Protein AF-A0A127SS71-F1 (afdb_monomer_lite)

Foldseek 3Di:
DQQAQDDDPVVVVVVLVVVVVCCVVPVAAEEDADARRQANDQAFDCVRGNCVVSVVDVRYHYDRDFDADPVQQETEHYDHNDQVVSLVSLLVVLVVCDLVCQLSHEYEYEWDEPPQDPPDDDDTHYLVSVCVSNHLYYHYHDDPGDDDHDDRDDDPD

Sequence (157 aa):
FHVRGSLTPSVLNAVLDFFKTIHRDYGVRFRMIAGNHDLETKDSCPMGNAAAALNSLPFVEVVSEKTLFEDHKVALLPWRDSMDDLRADLAHVKDAIGASVASKWTAIIHAPVNGVVLGIPDHGFDGKELASYGFGLVLAGHYHNHKKIGTVANSRW

Structure (mmCIF, N/CA/C/O backbone):
data_AF-A0A127SS71-F1
#
_entry.id   AF-A0A127SS71-F1
#
loop_
_atom_site.group_PDB
_atom_site.id
_atom_site.type_symbol
_atom_site.label_atom_id
_atom_site.label_alt_id
_atom_site.label_comp_id
_atom_site.label_asym_id
_atom_site.label_entity_id
_atom_site.label_seq_id
_atom_site.pdbx_PDB_ins_code
_atom_site.Cartn_x
_atom_site.Cartn_y
_atom_site.Cartn_z
_atom_site.occupancy
_atom_site.B_iso_or_equiv
_atom_site.auth_seq_id
_atom_site.auth_comp_id
_atom_site.auth_asym_id
_atom_site.auth_atom_id
_atom_site.pdbx_PDB_model_num
ATOM 1 N N . PHE A 1 1 ? 19.488 -3.844 -14.343 1.00 41.78 1 PHE A N 1
ATOM 2 C CA . PHE A 1 1 ? 18.674 -2.689 -14.765 1.00 41.78 1 PHE A CA 1
ATOM 3 C C . PHE A 1 1 ? 17.216 -3.125 -14.765 1.00 41.78 1 PHE A C 1
ATOM 5 O O . PHE A 1 1 ? 16.880 -4.005 -15.543 1.00 41.78 1 PHE A O 1
ATOM 12 N N . HIS A 1 2 ? 16.385 -2.605 -13.857 1.00 55.53 2 HIS A N 1
ATOM 13 C CA . HIS A 1 2 ? 14.937 -2.847 -13.879 1.00 55.53 2 HIS A CA 1
ATOM 14 C C . HIS A 1 2 ? 14.287 -1.747 -14.718 1.00 55.53 2 HIS A C 1
ATOM 16 O O . HIS A 1 2 ? 14.456 -0.569 -14.404 1.00 55.53 2 HIS A O 1
ATOM 22 N N . VAL A 1 3 ? 13.588 -2.115 -15.793 1.00 69.06 3 VAL A N 1
ATOM 23 C CA . VAL A 1 3 ? 12.778 -1.165 -16.563 1.00 69.06 3 VAL A CA 1
ATOM 24 C C . VAL A 1 3 ? 11.445 -1.026 -15.839 1.00 69.06 3 VAL A C 1
ATOM 26 O O . VAL A 1 3 ? 10.695 -1.996 -15.722 1.00 69.06 3 VAL A O 1
ATOM 29 N N . ARG A 1 4 ? 11.199 0.173 -15.306 1.00 79.50 4 ARG A N 1
ATOM 30 C CA . ARG A 1 4 ? 9.958 0.543 -14.619 1.00 79.50 4 ARG A CA 1
ATOM 31 C C . ARG A 1 4 ? 8.738 0.232 -15.490 1.00 79.50 4 ARG A C 1
ATOM 33 O O . ARG A 1 4 ? 8.763 0.528 -16.682 1.00 79.50 4 ARG A O 1
ATOM 40 N N . GLY A 1 5 ? 7.713 -0.381 -14.897 1.00 74.00 5 GLY A N 1
ATOM 41 C CA . GLY A 1 5 ? 6.427 -0.649 -15.551 1.00 74.00 5 GLY A CA 1
ATOM 42 C C . GLY A 1 5 ? 6.453 -1.668 -16.696 1.00 74.00 5 GLY A C 1
ATOM 43 O O . GLY A 1 5 ? 5.476 -1.802 -17.422 1.00 74.00 5 GLY A O 1
ATOM 44 N N . SER A 1 6 ? 7.548 -2.414 -16.870 1.00 83.44 6 SER A N 1
ATOM 45 C CA . SER A 1 6 ? 7.634 -3.423 -17.931 1.00 83.44 6 SER A CA 1
ATOM 46 C C . SER A 1 6 ? 6.922 -4.730 -17.560 1.00 83.44 6 SER A C 1
ATOM 48 O O . SER A 1 6 ? 7.089 -5.265 -16.465 1.00 83.44 6 SER A O 1
ATOM 50 N N . LEU A 1 7 ? 6.168 -5.292 -18.510 1.00 85.25 7 LEU A N 1
ATOM 51 C CA . LEU A 1 7 ? 5.525 -6.601 -18.384 1.00 85.25 7 LEU A CA 1
ATOM 52 C C . LEU A 1 7 ? 6.165 -7.603 -19.341 1.00 85.25 7 LEU A C 1
ATOM 54 O O . LEU A 1 7 ? 6.063 -7.484 -20.560 1.00 85.25 7 LEU A O 1
ATOM 58 N N . THR A 1 8 ? 6.799 -8.633 -18.781 1.00 92.81 8 THR A N 1
ATOM 59 C CA . THR A 1 8 ? 7.290 -9.778 -19.558 1.00 92.81 8 THR A CA 1
ATOM 60 C C . THR A 1 8 ? 6.249 -10.900 -19.514 1.00 92.81 8 THR A C 1
ATOM 62 O O . THR A 1 8 ? 5.840 -11.273 -18.411 1.00 92.81 8 THR A O 1
ATOM 65 N N . PRO A 1 9 ? 5.845 -11.499 -20.654 1.00 94.12 9 PRO A N 1
ATOM 66 C CA . PRO A 1 9 ? 4.805 -12.531 -20.674 1.00 94.12 9 PRO A CA 1
ATOM 67 C C . PRO A 1 9 ? 5.070 -13.718 -19.741 1.00 94.12 9 PRO A C 1
ATOM 69 O O . PRO A 1 9 ? 4.153 -14.190 -19.077 1.00 94.12 9 PRO A O 1
ATOM 72 N N . SER A 1 10 ? 6.321 -14.180 -19.642 1.00 96.00 10 SER A N 1
ATOM 73 C CA . SER A 1 10 ? 6.688 -15.292 -18.754 1.00 96.00 10 SER A CA 1
ATOM 74 C C . SER A 1 10 ? 6.487 -14.965 -17.272 1.00 96.00 10 SER A C 1
ATOM 76 O O . SER A 1 10 ? 6.113 -15.848 -16.507 1.00 96.00 10 SER A O 1
ATOM 78 N N . VAL A 1 11 ? 6.682 -13.706 -16.872 1.00 94.44 11 VAL A N 1
ATOM 79 C CA . VAL A 1 11 ? 6.427 -13.241 -15.503 1.00 94.44 11 VAL A CA 1
ATOM 80 C C . VAL A 1 11 ? 4.926 -13.087 -15.279 1.00 94.44 11 VAL A C 1
ATOM 82 O O . VAL A 1 11 ? 4.393 -13.661 -14.334 1.00 94.44 11 VAL A O 1
ATOM 85 N N . LEU A 1 12 ? 4.227 -12.376 -16.170 1.00 95.00 12 LEU A N 1
ATOM 86 C CA . LEU A 1 12 ? 2.792 -12.127 -16.027 1.00 95.00 12 LEU A CA 1
ATOM 87 C C . LEU A 1 12 ? 1.988 -13.433 -15.976 1.00 95.00 12 LEU A C 1
ATOM 89 O O . LEU A 1 12 ? 1.162 -13.601 -15.084 1.00 95.00 12 LEU A O 1
ATOM 93 N N . ASN A 1 13 ? 2.250 -14.372 -16.889 1.00 96.69 13 ASN A N 1
ATOM 94 C CA . ASN A 1 13 ? 1.524 -15.642 -16.935 1.00 96.69 13 ASN A CA 1
ATOM 95 C C . ASN A 1 13 ? 1.759 -16.476 -15.667 1.00 96.69 13 ASN A C 1
ATOM 97 O O . ASN A 1 13 ? 0.801 -16.985 -15.092 1.00 96.69 13 ASN A O 1
ATOM 101 N N . ALA A 1 14 ? 3.003 -16.546 -15.177 1.00 97.69 14 ALA A N 1
ATOM 102 C CA . ALA A 1 14 ? 3.318 -17.252 -13.935 1.00 97.69 14 ALA A CA 1
ATOM 103 C C . ALA A 1 14 ? 2.623 -16.621 -12.716 1.00 97.69 14 ALA A C 1
ATOM 105 O O . ALA A 1 14 ? 2.098 -17.332 -11.859 1.00 97.69 14 ALA A O 1
ATOM 106 N N . VAL A 1 15 ? 2.576 -15.286 -12.650 1.00 96.88 15 VAL A N 1
ATOM 107 C CA . VAL A 1 15 ? 1.872 -14.562 -11.585 1.00 96.88 15 VAL A CA 1
ATOM 108 C C . VAL A 1 15 ? 0.363 -14.814 -11.669 1.00 96.88 15 VAL A C 1
ATOM 110 O O . VAL A 1 15 ? -0.248 -15.164 -10.662 1.00 96.88 15 VAL A O 1
ATOM 113 N N . LEU A 1 16 ? -0.248 -14.727 -12.855 1.00 97.62 16 LEU A N 1
ATOM 114 C CA . LEU A 1 16 ? -1.673 -15.034 -13.040 1.00 97.62 16 LEU A CA 1
ATOM 115 C C . LEU A 1 16 ? -2.017 -16.455 -12.570 1.00 97.62 16 LEU A C 1
ATOM 117 O O . LEU A 1 16 ? -3.024 -16.646 -11.884 1.00 97.62 16 LEU A O 1
ATOM 121 N N . ASP A 1 17 ? -1.183 -17.441 -12.901 1.00 98.12 17 ASP A N 1
ATOM 122 C CA . ASP A 1 17 ? -1.384 -18.833 -12.486 1.00 98.12 17 ASP A CA 1
ATOM 123 C C . ASP A 1 17 ? -1.229 -19.022 -10.974 1.00 98.12 17 ASP A C 1
ATOM 125 O O . ASP A 1 17 ? -2.003 -19.769 -10.363 1.00 98.12 17 ASP A O 1
ATOM 129 N N . PHE A 1 18 ? -0.300 -18.297 -10.344 1.00 98.00 18 PHE A N 1
ATOM 130 C CA . PHE A 1 18 ? -0.166 -18.261 -8.889 1.00 98.00 18 PHE A CA 1
ATOM 131 C C . PHE A 1 18 ? -1.437 -17.721 -8.218 1.00 98.00 18 PHE A C 1
ATOM 133 O O . PHE A 1 18 ? -2.019 -18.401 -7.371 1.00 98.00 18 PHE A O 1
ATOM 140 N N . PHE A 1 19 ? -1.929 -16.549 -8.634 1.00 98.31 19 PHE A N 1
ATOM 141 C CA . PHE A 1 19 ? -3.137 -15.946 -8.057 1.00 98.31 19 PHE A CA 1
ATOM 142 C C . PHE A 1 19 ? -4.374 -16.839 -8.237 1.00 98.31 19 PHE A C 1
ATOM 144 O O . PHE A 1 19 ? -5.140 -17.027 -7.289 1.00 98.31 19 PHE A O 1
ATOM 151 N N . LYS A 1 20 ? -4.547 -17.450 -9.418 1.00 98.38 20 LYS A N 1
ATOM 152 C CA . LYS A 1 20 ? -5.625 -18.423 -9.673 1.00 98.38 20 LYS A CA 1
ATOM 153 C C . LYS A 1 20 ? -5.515 -19.654 -8.779 1.00 98.38 20 LYS A C 1
ATOM 155 O O . LYS A 1 20 ? -6.533 -20.117 -8.273 1.00 98.38 20 LYS A O 1
ATOM 160 N N . THR A 1 21 ? -4.305 -20.174 -8.584 1.00 98.50 21 THR A N 1
ATOM 161 C CA . THR A 1 21 ? -4.048 -21.347 -7.736 1.00 98.50 21 THR A CA 1
ATOM 162 C C . THR A 1 21 ? -4.414 -21.062 -6.286 1.00 98.50 21 THR A C 1
ATOM 164 O O . THR A 1 21 ? -5.212 -21.793 -5.709 1.00 98.50 21 THR A O 1
ATOM 167 N N . ILE A 1 22 ? -3.928 -19.953 -5.724 1.00 98.50 22 ILE A N 1
ATOM 168 C CA . ILE A 1 22 ? -4.235 -19.590 -4.337 1.00 98.50 22 ILE A CA 1
ATOM 169 C C . ILE A 1 22 ? -5.736 -19.330 -4.145 1.00 98.50 22 ILE A C 1
ATOM 171 O O . ILE A 1 22 ? -6.315 -19.772 -3.152 1.00 98.50 22 ILE A O 1
ATOM 175 N N . HIS A 1 23 ? -6.389 -18.660 -5.097 1.00 98.25 23 HIS A N 1
ATOM 176 C CA . HIS A 1 23 ? -7.831 -18.445 -5.023 1.00 98.25 23 HIS A CA 1
ATOM 177 C C . HIS A 1 23 ? -8.622 -19.758 -5.097 1.00 98.25 23 HIS A C 1
ATOM 179 O O . HIS A 1 23 ? -9.515 -19.976 -4.285 1.00 98.25 23 HIS A O 1
ATOM 185 N N . ARG A 1 24 ? -8.292 -20.647 -6.040 1.00 98.31 24 ARG A N 1
ATOM 186 C CA . ARG A 1 24 ? -8.962 -21.945 -6.199 1.00 98.31 24 ARG A CA 1
ATOM 187 C C . ARG A 1 24 ? -8.809 -22.820 -4.955 1.00 98.31 24 ARG A C 1
ATOM 189 O O . ARG A 1 24 ? -9.785 -23.430 -4.532 1.00 98.31 24 ARG A O 1
ATOM 196 N N . ASP A 1 25 ? -7.604 -22.882 -4.396 1.00 98.44 25 ASP A N 1
ATOM 197 C CA . ASP A 1 25 ? -7.275 -23.843 -3.341 1.00 98.44 25 ASP A CA 1
ATOM 198 C C . ASP A 1 25 ? -7.690 -23.342 -1.946 1.00 98.44 25 ASP A C 1
ATOM 200 O O . ASP A 1 25 ? -8.038 -24.149 -1.086 1.00 98.44 25 ASP A O 1
ATOM 204 N N . TYR A 1 26 ? -7.698 -22.020 -1.724 1.00 98.12 26 TYR A N 1
ATOM 205 C CA . TYR A 1 26 ? -7.932 -21.423 -0.399 1.00 98.12 26 TYR A CA 1
ATOM 206 C C . TYR A 1 26 ? -9.052 -20.374 -0.352 1.00 98.12 26 TYR A C 1
ATOM 208 O O . TYR A 1 26 ? -9.348 -19.844 0.717 1.00 98.12 26 TYR A O 1
ATOM 216 N N . GLY A 1 27 ? -9.664 -20.019 -1.485 1.00 97.62 27 GLY A N 1
ATOM 217 C CA . GLY A 1 27 ? -10.717 -18.997 -1.554 1.00 97.62 27 GLY A CA 1
ATOM 218 C C . GLY A 1 27 ? -10.235 -17.561 -1.308 1.00 97.62 27 GLY A C 1
ATOM 219 O O . GLY A 1 27 ? -11.056 -16.660 -1.134 1.00 97.62 27 GLY A O 1
ATOM 220 N N . VAL A 1 28 ? -8.918 -17.322 -1.285 1.00 97.44 28 VAL A N 1
ATOM 221 C CA . VAL A 1 28 ? -8.335 -16.010 -0.963 1.00 97.44 28 VAL A CA 1
ATOM 222 C C . VAL A 1 28 ? -8.685 -14.986 -2.040 1.00 97.44 28 VAL A C 1
ATOM 224 O O . VAL A 1 28 ? -8.634 -15.268 -3.239 1.00 97.44 28 VAL A O 1
ATOM 227 N N . ARG A 1 29 ? -9.026 -13.776 -1.598 1.00 97.56 29 ARG A N 1
ATOM 228 C CA . ARG A 1 29 ? -9.211 -12.586 -2.435 1.00 97.56 29 ARG A CA 1
ATOM 229 C C . ARG A 1 29 ? -8.103 -11.593 -2.114 1.00 97.56 29 ARG A C 1
ATOM 231 O O . ARG A 1 29 ? -7.642 -11.536 -0.976 1.00 97.56 29 ARG A O 1
ATOM 238 N N . PHE A 1 30 ? -7.685 -10.812 -3.100 1.00 97.81 30 PHE A N 1
ATOM 239 C CA . PHE A 1 30 ? -6.500 -9.972 -2.988 1.00 97.81 30 PHE A CA 1
ATOM 240 C C . PHE A 1 30 ? -6.837 -8.509 -3.215 1.00 97.8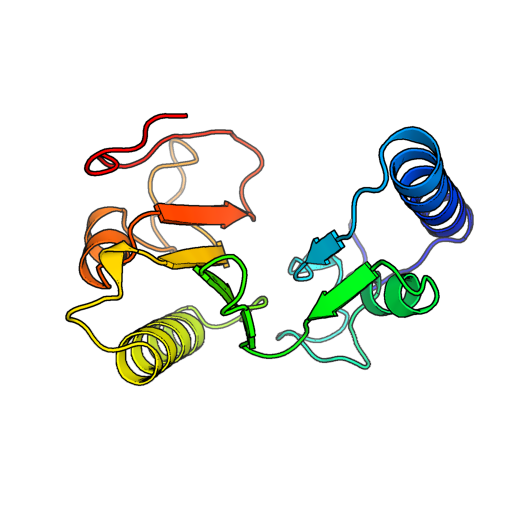1 30 PHE A C 1
ATOM 242 O O . PHE A 1 30 ? -7.509 -8.167 -4.183 1.00 97.81 30 PHE A O 1
ATOM 249 N N . ARG A 1 31 ? -6.303 -7.655 -2.346 1.00 97.75 31 ARG A N 1
ATOM 250 C CA . ARG A 1 31 ? -6.268 -6.204 -2.515 1.00 97.75 31 ARG A CA 1
ATOM 251 C C . ARG A 1 31 ? -4.826 -5.760 -2.379 1.00 97.75 31 ARG A C 1
ATOM 253 O O . ARG A 1 31 ? -4.152 -6.188 -1.442 1.00 97.75 31 ARG A O 1
ATOM 260 N N . MET A 1 32 ? -4.336 -4.963 -3.316 1.00 97.19 32 MET A N 1
ATOM 261 C CA . MET A 1 32 ? -2.916 -4.625 -3.370 1.00 97.19 32 MET A CA 1
ATOM 262 C C . MET A 1 32 ? -2.656 -3.250 -3.961 1.00 97.19 32 MET A C 1
ATOM 264 O O . MET A 1 32 ? -3.481 -2.695 -4.681 1.00 97.19 32 MET A O 1
ATOM 268 N N . ILE A 1 33 ? -1.465 -2.745 -3.667 1.00 97.75 33 ILE A N 1
ATOM 269 C CA . ILE A 1 33 ? -0.881 -1.557 -4.277 1.00 97.75 33 ILE A CA 1
ATOM 270 C C . ILE A 1 33 ? 0.369 -1.962 -5.053 1.00 97.75 33 ILE A C 1
ATOM 272 O O . ILE A 1 33 ? 1.064 -2.903 -4.669 1.00 97.75 33 ILE A O 1
ATOM 276 N N . ALA A 1 34 ? 0.657 -1.239 -6.129 1.00 95.56 34 ALA A N 1
ATOM 277 C CA . ALA A 1 34 ? 1.903 -1.384 -6.869 1.00 95.56 34 ALA A CA 1
ATOM 278 C C . ALA A 1 34 ? 3.075 -0.719 -6.132 1.00 95.56 34 ALA A C 1
ATOM 280 O O . ALA A 1 34 ? 2.904 0.322 -5.486 1.00 95.56 34 ALA A O 1
ATOM 281 N N . GLY A 1 35 ? 4.268 -1.310 -6.249 1.00 94.56 35 GLY A N 1
ATOM 282 C CA . GLY A 1 35 ? 5.515 -0.658 -5.854 1.00 94.56 35 GLY A CA 1
ATOM 283 C C . GLY A 1 35 ? 6.040 0.268 -6.952 1.00 94.56 35 GLY A C 1
ATOM 284 O O . GLY A 1 35 ? 5.561 0.255 -8.083 1.00 94.56 35 GLY A O 1
ATOM 285 N N . ASN A 1 36 ? 7.083 1.045 -6.655 1.00 94.19 36 ASN A N 1
ATOM 286 C CA . ASN A 1 36 ? 7.671 1.998 -7.608 1.00 94.19 36 ASN A CA 1
ATOM 287 C C . ASN A 1 36 ? 8.183 1.340 -8.908 1.00 94.19 36 ASN A C 1
ATOM 289 O O . ASN A 1 36 ? 8.206 1.976 -9.962 1.00 94.19 36 ASN A O 1
ATOM 293 N N . HIS A 1 37 ? 8.604 0.074 -8.843 1.00 93.31 37 HIS A N 1
ATOM 294 C CA . HIS A 1 37 ? 9.135 -0.667 -9.991 1.00 93.31 37 HIS A CA 1
ATOM 295 C C . HIS A 1 37 ? 8.057 -1.181 -10.952 1.00 93.31 37 HIS A C 1
ATOM 297 O O . HIS A 1 37 ? 8.346 -1.354 -12.137 1.00 93.31 37 HIS A O 1
ATOM 303 N N . ASP A 1 38 ? 6.824 -1.348 -10.478 1.00 93.69 38 ASP A N 1
ATOM 304 C CA . ASP A 1 38 ? 5.683 -1.773 -11.295 1.00 93.69 38 ASP 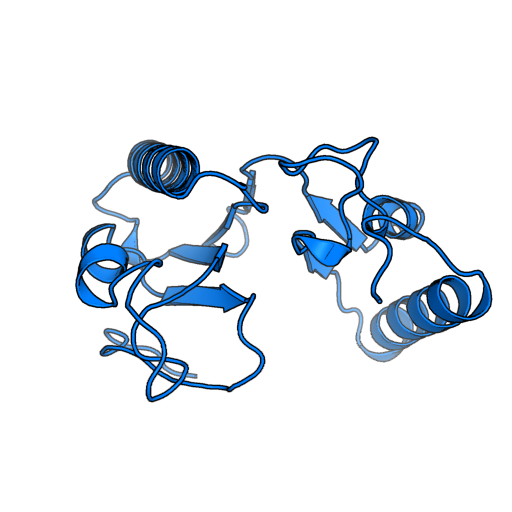A CA 1
ATOM 305 C C . ASP A 1 38 ? 5.049 -0.600 -12.064 1.00 93.69 38 ASP A C 1
ATOM 307 O O . ASP A 1 38 ? 4.129 -0.799 -12.854 1.00 93.69 38 ASP A O 1
ATOM 311 N N . LEU A 1 39 ? 5.526 0.629 -11.834 1.00 93.75 39 LEU A N 1
ATOM 312 C CA . LEU A 1 39 ? 4.952 1.858 -12.378 1.00 93.75 39 LEU A CA 1
ATOM 313 C C . LEU A 1 39 ? 5.836 2.467 -13.466 1.00 93.75 39 LEU A C 1
ATOM 315 O O . LEU A 1 39 ? 6.989 2.798 -13.192 1.00 93.75 39 LEU A O 1
ATOM 319 N N . GLU A 1 40 ? 5.277 2.694 -14.655 1.00 93.62 40 GLU A N 1
ATOM 320 C CA . GLU A 1 40 ? 5.888 3.484 -15.736 1.00 93.62 40 GLU A CA 1
ATOM 321 C C . GLU A 1 40 ? 6.017 4.966 -15.344 1.00 93.62 40 GLU A C 1
ATOM 323 O O . GLU A 1 40 ? 7.008 5.628 -15.661 1.00 93.62 40 GLU A O 1
ATOM 328 N N . THR A 1 41 ? 5.017 5.488 -14.629 1.00 91.94 41 THR A N 1
ATOM 329 C CA . THR A 1 41 ? 4.951 6.874 -14.150 1.00 91.94 41 THR A CA 1
ATOM 330 C C . THR A 1 41 ? 5.643 7.045 -12.803 1.00 91.94 41 THR A C 1
ATOM 332 O O . THR A 1 41 ? 5.884 6.076 -12.085 1.00 91.94 41 THR A O 1
ATOM 335 N N . LYS A 1 42 ? 5.959 8.298 -12.439 1.00 92.19 42 LYS A N 1
ATOM 336 C CA . LYS A 1 42 ? 6.578 8.625 -11.143 1.00 92.19 42 LYS A CA 1
ATOM 337 C C . LYS A 1 42 ? 5.713 8.177 -9.969 1.00 92.19 42 LYS A C 1
ATOM 339 O O . LYS A 1 42 ? 6.201 7.419 -9.135 1.00 92.19 42 LYS A O 1
ATOM 344 N N . ASP A 1 43 ? 4.452 8.599 -9.970 1.00 94.56 43 ASP A N 1
ATOM 345 C CA . ASP A 1 43 ? 3.437 8.213 -8.992 1.00 94.56 43 ASP A CA 1
ATOM 346 C C . ASP A 1 43 ? 2.566 7.070 -9.505 1.00 94.56 43 ASP A C 1
ATOM 348 O O . ASP A 1 43 ? 2.519 6.790 -10.708 1.00 94.56 43 ASP A O 1
ATOM 352 N N . SER A 1 44 ? 1.845 6.432 -8.586 1.00 94.06 44 SER A N 1
ATOM 353 C CA . SER A 1 44 ? 0.828 5.443 -8.923 1.00 94.06 44 SER A CA 1
ATOM 354 C C . SER A 1 44 ? -0.290 6.054 -9.772 1.00 94.06 44 SER A C 1
ATOM 356 O O . SER A 1 44 ? -0.896 7.059 -9.405 1.00 94.06 44 SER A O 1
ATOM 358 N N . CYS A 1 45 ? -0.602 5.410 -10.895 1.00 92.75 45 CYS A N 1
ATOM 359 C CA . CYS A 1 45 ? -1.792 5.691 -11.687 1.00 92.75 45 CYS A CA 1
ATOM 360 C C . CYS A 1 45 ? -2.287 4.401 -12.360 1.00 92.75 45 CYS A C 1
ATOM 362 O O . CYS A 1 45 ? -1.470 3.524 -12.640 1.00 92.75 45 CYS A O 1
ATOM 364 N N . PRO A 1 46 ? -3.592 4.264 -12.660 1.00 89.62 46 PRO A N 1
ATOM 365 C CA . PRO A 1 46 ? -4.122 3.030 -13.240 1.00 89.62 46 PRO A CA 1
ATOM 366 C C . PRO A 1 46 ? -3.468 2.626 -14.569 1.00 89.62 46 PRO A C 1
ATOM 368 O O . PRO A 1 46 ? -3.189 1.451 -14.779 1.00 89.62 46 PRO A O 1
ATOM 371 N N . MET A 1 47 ? -3.218 3.589 -15.465 1.00 89.75 47 MET A N 1
ATOM 372 C CA . MET A 1 47 ? -2.708 3.310 -16.816 1.00 89.75 47 MET A CA 1
ATOM 373 C C . MET A 1 47 ? -1.233 2.905 -16.834 1.00 89.75 47 MET A C 1
ATOM 375 O O . MET A 1 47 ? -0.860 2.027 -17.599 1.00 89.75 47 MET A O 1
ATOM 379 N N . GLY A 1 48 ? -0.407 3.537 -15.998 1.00 90.69 48 GLY A N 1
ATOM 380 C CA . GLY A 1 48 ? 1.031 3.272 -15.922 1.00 90.69 48 GLY A CA 1
ATOM 381 C C . GLY A 1 48 ? 1.396 2.142 -14.962 1.00 90.69 48 GLY A C 1
ATOM 382 O O . GLY A 1 48 ? 2.567 2.001 -14.633 1.00 90.69 48 GLY A O 1
ATOM 383 N N . ASN A 1 49 ? 0.421 1.386 -14.451 1.00 94.06 49 ASN A N 1
ATOM 384 C CA . ASN A 1 49 ? 0.627 0.351 -13.444 1.00 94.06 49 ASN A CA 1
ATOM 385 C C . ASN A 1 49 ? 0.578 -1.045 -14.071 1.00 94.06 49 ASN A C 1
ATOM 387 O O . ASN A 1 49 ? -0.491 -1.558 -14.398 1.00 94.06 49 ASN A O 1
ATOM 391 N N . ALA A 1 50 ? 1.735 -1.698 -14.163 1.00 93.62 50 ALA A N 1
ATOM 392 C CA . ALA A 1 50 ? 1.864 -3.053 -14.690 1.00 93.62 50 ALA A CA 1
ATOM 393 C C . ALA A 1 50 ? 1.009 -4.076 -13.918 1.00 93.62 50 ALA A C 1
ATOM 395 O O . ALA A 1 50 ? 0.429 -4.988 -14.515 1.00 93.62 50 ALA A O 1
ATOM 396 N N . ALA A 1 51 ? 0.867 -3.909 -12.599 1.00 94.38 51 ALA A N 1
ATOM 397 C CA . ALA A 1 51 ? 0.052 -4.796 -11.775 1.00 94.38 51 ALA A CA 1
ATOM 398 C C . ALA A 1 51 ? -1.447 -4.687 -12.100 1.00 94.38 51 ALA A C 1
ATOM 400 O O . ALA A 1 51 ? -2.184 -5.633 -11.832 1.00 94.38 51 ALA A O 1
ATOM 401 N N . ALA A 1 52 ? -1.910 -3.605 -12.744 1.00 94.38 52 ALA A N 1
ATOM 402 C CA . ALA A 1 52 ? -3.311 -3.449 -13.139 1.00 94.38 52 ALA A CA 1
ATOM 403 C C . ALA A 1 52 ? -3.793 -4.556 -14.096 1.00 94.38 52 ALA A C 1
ATOM 405 O O . ALA A 1 52 ? -4.988 -4.844 -14.135 1.00 94.38 52 ALA A O 1
ATOM 406 N N . ALA A 1 53 ? -2.886 -5.247 -14.799 1.00 93.56 53 ALA A N 1
ATOM 407 C CA . ALA A 1 53 ? -3.218 -6.435 -15.590 1.00 93.56 53 ALA A CA 1
ATOM 408 C C . ALA A 1 53 ? -3.879 -7.552 -14.752 1.00 93.56 53 ALA A C 1
ATOM 410 O O . ALA A 1 53 ? -4.702 -8.319 -15.265 1.00 93.56 53 ALA A O 1
ATOM 411 N N . LEU A 1 54 ? -3.573 -7.627 -13.450 1.00 96.25 54 LEU A N 1
ATOM 412 C CA . LEU A 1 54 ? -4.159 -8.610 -12.537 1.00 96.25 54 LEU A CA 1
ATOM 413 C C . LEU A 1 54 ? -5.643 -8.346 -12.243 1.00 96.25 54 LEU A C 1
ATOM 415 O O . LEU A 1 54 ? -6.341 -9.286 -11.874 1.00 96.25 54 LEU A O 1
ATOM 419 N N . ASN A 1 55 ? -6.158 -7.134 -12.497 1.00 96.06 55 ASN A N 1
ATOM 420 C CA . ASN A 1 55 ? -7.595 -6.832 -12.389 1.00 96.06 55 ASN A CA 1
ATOM 421 C C . ASN A 1 55 ? -8.453 -7.619 -13.397 1.00 96.06 55 ASN A C 1
ATOM 423 O O . ASN A 1 55 ? -9.676 -7.643 -13.284 1.00 96.06 55 ASN A O 1
ATOM 427 N N . SER A 1 56 ? -7.837 -8.298 -14.373 1.00 95.25 56 SER A N 1
ATOM 428 C CA . SER A 1 56 ? -8.528 -9.286 -15.215 1.00 95.25 56 SER A CA 1
ATOM 429 C C . SER A 1 56 ? -9.061 -10.491 -14.421 1.00 95.25 56 SER A C 1
ATOM 431 O O . SER A 1 56 ? -9.927 -11.217 -14.911 1.00 95.25 56 SER A O 1
ATOM 433 N N . LEU A 1 57 ? -8.569 -10.710 -13.197 1.00 98.06 57 LEU A N 1
ATOM 434 C CA . LEU A 1 57 ? -9.053 -11.730 -12.274 1.00 98.06 57 LEU A CA 1
ATOM 435 C C . LEU A 1 57 ? -10.109 -11.123 -11.326 1.00 98.06 57 LEU A C 1
ATOM 437 O O . LEU A 1 57 ? -9.784 -10.214 -10.567 1.00 98.06 57 LEU A O 1
ATOM 441 N N . PRO A 1 58 ? -11.346 -11.656 -11.253 1.00 97.69 58 PRO A N 1
ATOM 442 C CA . PRO A 1 58 ? -12.454 -11.048 -10.489 1.00 97.69 58 PRO A CA 1
ATOM 443 C C . PRO A 1 58 ? -12.292 -11.082 -8.952 1.00 97.69 58 PRO A C 1
ATOM 445 O O . PRO A 1 58 ? -13.147 -10.599 -8.205 1.00 97.69 58 PRO A O 1
ATOM 448 N N . PHE A 1 59 ? -11.222 -11.703 -8.460 1.00 98.00 59 PHE A N 1
ATOM 449 C CA . PHE A 1 59 ? -10.866 -11.818 -7.044 1.00 98.00 59 PHE A CA 1
ATOM 450 C C . PHE A 1 59 ? -9.584 -11.046 -6.693 1.00 98.00 59 PHE A C 1
ATOM 452 O O . PHE A 1 59 ? -9.080 -11.194 -5.577 1.00 98.00 59 PHE A O 1
ATOM 459 N N . VAL A 1 60 ? -9.062 -10.238 -7.620 1.00 98.25 60 VAL A N 1
ATOM 460 C CA . VAL A 1 60 ? -7.923 -9.341 -7.407 1.00 98.25 60 VAL A CA 1
ATOM 461 C C . VAL A 1 60 ? -8.367 -7.900 -7.637 1.00 98.25 60 VAL A C 1
ATOM 463 O O . VAL A 1 60 ? -9.035 -7.598 -8.619 1.00 98.25 60 VAL A O 1
ATOM 466 N N . GLU A 1 61 ? -7.976 -7.019 -6.725 1.00 97.69 61 GLU A N 1
ATOM 467 C CA . GLU A 1 61 ? -8.220 -5.583 -6.787 1.00 97.69 61 GLU A CA 1
ATOM 468 C C . GLU A 1 61 ? -6.887 -4.842 -6.606 1.00 97.69 61 GLU A C 1
ATOM 470 O O . GLU A 1 61 ? -6.318 -4.778 -5.511 1.00 97.69 61 GLU A O 1
ATOM 475 N N . VAL A 1 62 ? -6.355 -4.318 -7.709 1.00 97.50 62 VAL A N 1
ATOM 476 C CA . VAL A 1 62 ? -5.138 -3.500 -7.734 1.00 97.50 62 VAL A CA 1
ATOM 477 C C . VAL A 1 62 ? -5.548 -2.043 -7.677 1.00 97.50 62 VAL A C 1
ATOM 479 O O . VAL A 1 62 ? -6.117 -1.487 -8.619 1.00 97.50 62 VAL A O 1
ATOM 482 N N . VAL A 1 63 ? -5.225 -1.423 -6.555 1.00 97.12 63 VAL A N 1
ATOM 483 C CA . VAL A 1 63 ? -5.602 -0.061 -6.231 1.00 97.12 63 VAL A CA 1
ATOM 484 C C . VAL A 1 63 ? -4.483 0.889 -6.646 1.00 97.12 63 VAL A C 1
ATOM 486 O O . VAL A 1 63 ? -3.319 0.686 -6.300 1.00 97.12 63 VAL A O 1
ATOM 489 N N . SER A 1 64 ? -4.845 1.943 -7.380 1.00 96.25 64 SER A N 1
ATOM 490 C CA . SER A 1 64 ? -3.899 2.979 -7.821 1.00 96.25 64 SER A CA 1
ATOM 491 C C . SER A 1 64 ? -4.137 4.350 -7.183 1.00 96.25 64 SER A C 1
ATOM 493 O O . SER A 1 64 ? -3.307 5.237 -7.362 1.00 96.25 64 SER A O 1
ATOM 495 N N . GLU A 1 65 ? -5.200 4.498 -6.385 1.00 95.12 65 GLU A N 1
ATOM 496 C CA . GLU A 1 65 ? -5.516 5.692 -5.588 1.00 95.12 65 GLU A CA 1
ATOM 497 C C . GLU A 1 65 ? -5.723 5.333 -4.110 1.00 95.12 65 GLU A C 1
ATOM 499 O O . GLU A 1 65 ? -6.036 4.191 -3.786 1.00 95.12 65 GLU A O 1
ATOM 504 N N . LYS A 1 66 ? -5.592 6.290 -3.184 1.00 95.88 66 LYS A N 1
ATOM 505 C CA . LYS A 1 66 ? -5.864 6.026 -1.759 1.00 95.88 66 LYS A CA 1
ATOM 506 C C . LYS A 1 66 ? -7.271 5.447 -1.565 1.00 95.88 66 LYS A C 1
ATOM 508 O O . LYS A 1 66 ? -8.256 6.067 -1.951 1.00 95.88 66 LYS A O 1
ATOM 513 N N . THR A 1 67 ? -7.364 4.264 -0.963 1.00 97.81 67 THR A N 1
ATOM 514 C CA . THR A 1 67 ? -8.637 3.538 -0.838 1.00 97.81 67 THR A CA 1
ATOM 515 C C . THR A 1 67 ? -8.802 2.962 0.560 1.00 97.81 67 THR A C 1
ATOM 517 O O . THR A 1 67 ? -7.861 2.409 1.135 1.00 97.81 67 THR A O 1
ATOM 520 N N . LEU A 1 68 ? -10.014 3.096 1.102 1.00 98.00 68 LEU A N 1
ATOM 521 C CA . LEU A 1 68 ? -10.398 2.585 2.413 1.00 98.00 68 LEU A CA 1
ATOM 522 C C . LEU A 1 68 ? -11.270 1.341 2.257 1.00 98.00 68 LEU A C 1
ATOM 524 O O . LEU A 1 68 ? -12.324 1.383 1.627 1.00 98.00 68 LEU A O 1
ATOM 528 N N . PHE A 1 69 ? -10.851 0.256 2.892 1.00 97.56 69 PHE A N 1
ATOM 529 C CA . PHE A 1 69 ? -11.580 -1.001 2.960 1.00 97.56 69 PHE A CA 1
ATOM 530 C C . PHE A 1 69 ? -12.132 -1.196 4.367 1.00 97.56 69 PHE A C 1
ATOM 532 O O . PHE A 1 69 ? -11.441 -1.648 5.282 1.00 97.56 69 PHE A O 1
ATOM 539 N N . GLU A 1 70 ? -13.393 -0.808 4.531 1.00 96.00 70 GLU A N 1
ATOM 540 C CA . GLU A 1 70 ? -14.106 -0.793 5.809 1.00 96.00 70 GLU A CA 1
ATOM 541 C C . GLU A 1 70 ? -14.299 -2.196 6.409 1.00 96.00 70 GLU A C 1
ATOM 543 O O . GLU A 1 70 ? -14.231 -2.366 7.627 1.00 96.00 70 GLU A O 1
ATOM 548 N N . ASP A 1 71 ? -14.481 -3.204 5.554 1.00 95.50 71 ASP A N 1
ATOM 549 C CA . ASP A 1 71 ? -14.681 -4.614 5.913 1.00 95.50 71 ASP A CA 1
ATOM 550 C C . ASP A 1 71 ? -13.497 -5.223 6.682 1.00 95.50 71 ASP A C 1
ATOM 552 O O . ASP A 1 71 ? -13.694 -6.058 7.567 1.00 95.50 71 ASP A O 1
ATOM 556 N N . HIS A 1 72 ? -12.276 -4.776 6.386 1.00 94.50 72 HIS A N 1
ATOM 557 C CA . HIS A 1 72 ? -11.052 -5.223 7.057 1.00 94.50 72 HIS A CA 1
ATOM 558 C C . HIS A 1 72 ? -10.342 -4.123 7.843 1.00 94.50 72 HIS A C 1
ATOM 560 O O . HIS A 1 72 ? -9.311 -4.391 8.457 1.00 94.50 72 HIS A O 1
ATOM 566 N N . LYS A 1 73 ? -10.877 -2.896 7.838 1.00 97.44 73 LYS A N 1
ATOM 567 C CA . LYS A 1 73 ? -10.226 -1.712 8.418 1.00 97.44 73 LYS A CA 1
ATOM 568 C C . LYS A 1 73 ? -8.812 -1.528 7.867 1.00 97.44 73 LYS A C 1
ATOM 570 O O . LYS A 1 73 ? -7.849 -1.342 8.607 1.00 97.44 73 LYS A O 1
ATOM 575 N N . VAL A 1 74 ? -8.684 -1.593 6.545 1.00 98.12 74 VAL A N 1
ATOM 576 C CA . VAL A 1 74 ? -7.406 -1.424 5.843 1.00 98.12 74 VAL A CA 1
ATOM 577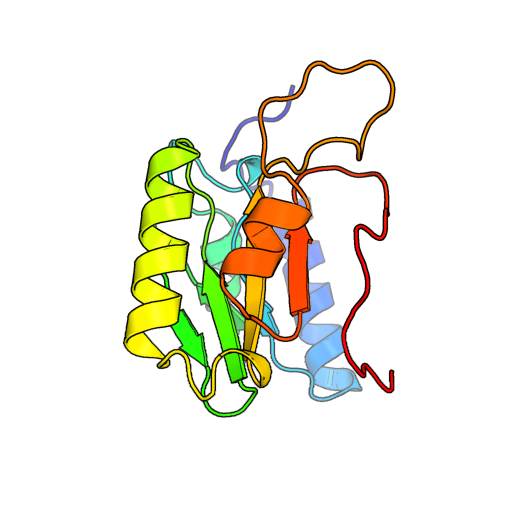 C C . VAL A 1 74 ? -7.458 -0.176 4.978 1.00 98.12 74 VAL A C 1
ATOM 579 O O . VAL A 1 74 ? -8.378 -0.001 4.186 1.00 98.12 74 VAL A O 1
ATOM 582 N N . ALA A 1 75 ? -6.450 0.678 5.104 1.00 98.25 75 ALA A N 1
ATOM 583 C CA . ALA A 1 75 ? -6.186 1.761 4.172 1.00 98.25 75 ALA A CA 1
ATOM 584 C C . ALA A 1 75 ? -5.026 1.359 3.257 1.00 98.25 75 ALA A C 1
ATOM 586 O O . ALA A 1 75 ? -3.926 1.074 3.734 1.00 98.25 75 ALA A O 1
ATOM 587 N N . LEU A 1 76 ? -5.270 1.337 1.949 1.00 98.50 76 LEU A N 1
ATOM 588 C CA . LEU A 1 76 ? -4.230 1.156 0.942 1.00 98.50 76 LEU A CA 1
ATOM 589 C C . LEU A 1 76 ? -3.812 2.526 0.411 1.00 98.50 76 LEU A C 1
ATOM 591 O O . LEU A 1 76 ? -4.648 3.259 -0.122 1.00 98.50 76 LEU A O 1
ATOM 595 N N . LEU A 1 77 ? -2.529 2.864 0.552 1.00 98.12 77 LEU A N 1
ATOM 596 C CA . LEU A 1 77 ? -1.946 4.100 0.034 1.00 98.12 77 LEU A CA 1
ATOM 597 C C . LEU A 1 77 ? -0.864 3.737 -0.996 1.00 98.12 77 LEU A C 1
ATOM 599 O O . LEU A 1 77 ? 0.238 3.333 -0.613 1.00 98.12 77 LEU A O 1
ATOM 603 N N . PRO A 1 78 ? -1.185 3.814 -2.300 1.00 97.00 78 PRO A N 1
ATOM 604 C CA . PRO A 1 78 ? -0.251 3.487 -3.374 1.00 97.00 78 PRO A CA 1
ATOM 605 C C . PRO A 1 78 ? 1.000 4.369 -3.395 1.00 97.00 78 PRO A C 1
ATOM 607 O O . PRO A 1 78 ? 1.035 5.437 -2.787 1.00 97.00 78 PRO A O 1
ATOM 610 N N . TRP A 1 79 ? 2.022 3.915 -4.124 1.00 97.12 79 TRP A N 1
ATOM 611 C CA . TRP A 1 79 ? 3.305 4.609 -4.243 1.00 97.12 79 TRP A CA 1
ATOM 612 C C . TRP A 1 79 ? 3.163 6.088 -4.643 1.00 97.12 79 TRP A C 1
ATOM 614 O O . TRP A 1 79 ? 2.467 6.431 -5.608 1.00 97.12 79 TRP A O 1
ATOM 624 N N . ARG A 1 80 ? 3.924 6.928 -3.937 1.00 97.00 80 ARG A N 1
ATOM 625 C CA . ARG A 1 80 ? 4.227 8.319 -4.277 1.00 97.00 80 ARG A CA 1
ATOM 626 C C . ARG A 1 80 ? 5.732 8.476 -4.411 1.00 97.00 80 ARG A C 1
ATOM 628 O O . ARG A 1 80 ? 6.473 7.981 -3.566 1.00 97.00 80 ARG A O 1
ATOM 635 N N . ASP A 1 81 ? 6.168 9.191 -5.440 1.00 95.25 81 ASP A N 1
ATOM 636 C CA . ASP A 1 81 ? 7.577 9.560 -5.620 1.00 95.25 81 ASP A CA 1
ATOM 637 C C . ASP A 1 81 ? 8.011 10.589 -4.561 1.00 95.25 81 ASP A C 1
ATOM 639 O O . ASP A 1 81 ? 9.143 10.575 -4.081 1.00 95.25 81 ASP A O 1
ATOM 643 N N . SER A 1 82 ? 7.079 11.459 -4.159 1.00 96.38 82 SER A N 1
ATOM 644 C CA . SER A 1 82 ? 7.272 12.471 -3.123 1.00 96.38 82 SER A CA 1
ATOM 645 C C . SER A 1 82 ? 6.863 11.958 -1.741 1.00 96.38 82 SER A C 1
ATOM 647 O O . SER A 1 82 ? 5.712 11.581 -1.505 1.00 96.38 82 SER A O 1
ATOM 649 N N . MET A 1 83 ? 7.796 12.028 -0.789 1.00 95.88 83 MET A N 1
ATOM 650 C CA . MET A 1 83 ? 7.517 11.736 0.621 1.00 95.88 83 MET A CA 1
ATOM 651 C C . MET A 1 83 ? 6.513 12.722 1.231 1.00 95.88 83 MET A C 1
ATOM 653 O O . MET A 1 83 ? 5.719 12.333 2.085 1.00 95.88 83 MET A O 1
ATOM 657 N N . ASP A 1 84 ? 6.512 13.979 0.782 1.00 97.25 84 ASP A N 1
ATOM 658 C CA . ASP A 1 84 ? 5.584 14.996 1.282 1.00 97.25 84 ASP A CA 1
ATOM 659 C C . ASP A 1 84 ? 4.154 14.745 0.793 1.00 97.25 84 ASP A C 1
ATOM 661 O O . ASP A 1 84 ? 3.207 14.884 1.569 1.00 97.25 84 ASP A O 1
ATOM 665 N N . ASP A 1 85 ? 3.994 14.260 -0.440 1.00 97.75 85 ASP A N 1
ATOM 666 C CA . ASP A 1 85 ? 2.679 13.869 -0.957 1.00 97.75 85 ASP A CA 1
ATOM 667 C C . ASP A 1 85 ? 2.139 12.643 -0.212 1.00 97.75 85 ASP A C 1
ATOM 669 O O . ASP A 1 85 ? 0.955 12.588 0.126 1.00 97.75 85 ASP A O 1
ATOM 673 N N . LEU A 1 86 ? 3.006 11.681 0.126 1.00 97.75 86 LEU A N 1
ATOM 674 C CA . LEU A 1 86 ? 2.598 10.527 0.927 1.00 97.75 86 LEU A CA 1
ATOM 675 C C . LEU A 1 86 ? 2.233 10.914 2.368 1.00 97.75 86 LEU A C 1
ATOM 677 O O . LEU A 1 86 ? 1.263 10.389 2.916 1.00 97.75 86 LEU A O 1
ATOM 681 N N . ARG A 1 87 ? 2.958 11.858 2.982 1.00 97.94 87 ARG A N 1
ATOM 682 C CA . ARG A 1 87 ? 2.587 12.430 4.289 1.00 97.94 87 ARG A CA 1
ATOM 683 C C . ARG A 1 87 ? 1.217 13.091 4.245 1.00 97.94 87 ARG A C 1
ATOM 685 O O . ARG A 1 87 ? 0.428 12.903 5.176 1.00 97.94 87 ARG A O 1
ATOM 692 N N . ALA A 1 88 ? 0.939 13.845 3.182 1.00 97.94 88 ALA A N 1
ATOM 693 C CA . ALA A 1 88 ? -0.352 14.487 2.969 1.00 97.94 88 ALA A CA 1
ATOM 694 C C . ALA A 1 88 ? -1.470 13.452 2.776 1.00 97.94 88 ALA A C 1
ATOM 696 O O . ALA A 1 88 ? -2.534 13.584 3.381 1.00 97.94 88 ALA A O 1
ATOM 697 N N . ASP A 1 89 ? -1.221 12.385 2.011 1.00 97.75 89 ASP A N 1
ATOM 698 C CA . ASP A 1 89 ? -2.180 11.291 1.833 1.00 97.75 89 ASP A CA 1
ATOM 699 C C . ASP A 1 89 ? -2.454 10.547 3.156 1.00 97.75 89 ASP A C 1
ATOM 701 O O . ASP A 1 89 ? -3.615 10.278 3.471 1.00 97.75 89 ASP A O 1
ATOM 705 N N . LEU A 1 90 ? -1.430 10.276 3.975 1.00 97.69 90 LEU A N 1
ATOM 706 C CA . LEU A 1 90 ? -1.593 9.675 5.307 1.00 97.69 90 LEU A CA 1
ATOM 707 C C . LEU A 1 90 ? -2.409 10.567 6.251 1.00 97.69 90 LEU A C 1
ATOM 709 O O . LEU A 1 90 ? -3.281 10.067 6.965 1.00 97.69 90 LEU A O 1
ATOM 713 N N . ALA A 1 91 ? -2.151 11.879 6.247 1.00 96.69 91 ALA A N 1
ATOM 714 C CA . ALA A 1 91 ? -2.915 12.841 7.038 1.00 96.69 91 ALA A CA 1
ATOM 715 C C . ALA A 1 91 ? -4.385 12.882 6.592 1.00 96.69 91 ALA A C 1
ATOM 717 O O . ALA A 1 91 ? -5.282 12.748 7.419 1.00 96.69 91 ALA A O 1
ATOM 718 N N . HIS A 1 92 ? -4.631 12.950 5.282 1.00 96.81 92 HIS A N 1
ATOM 719 C CA . HIS A 1 92 ? -5.980 12.934 4.722 1.00 96.81 92 HIS A CA 1
ATOM 720 C C . HIS A 1 92 ? -6.736 11.651 5.087 1.00 96.81 92 HIS A C 1
ATOM 722 O O . HIS A 1 92 ? -7.896 11.700 5.488 1.00 96.81 92 HIS A O 1
ATOM 728 N N . VAL A 1 93 ? -6.089 10.489 4.960 1.00 96.88 93 VAL A N 1
ATOM 729 C CA . VAL A 1 93 ? -6.688 9.193 5.310 1.00 96.88 93 VAL A CA 1
ATOM 730 C C . VAL A 1 93 ? -7.011 9.119 6.801 1.00 96.88 93 VAL A C 1
ATOM 732 O O . VAL A 1 93 ? -8.098 8.672 7.169 1.00 96.88 93 VAL A O 1
ATOM 735 N N . LYS A 1 94 ? -6.100 9.585 7.663 1.00 94.69 94 LYS A N 1
ATOM 736 C CA . LYS A 1 94 ? -6.338 9.684 9.107 1.00 94.69 94 LYS A CA 1
ATOM 737 C C . LYS A 1 94 ? -7.570 10.540 9.408 1.00 94.69 94 LYS A C 1
ATOM 739 O O . LYS A 1 94 ? -8.400 10.130 10.219 1.00 94.69 94 LYS A O 1
ATOM 744 N N . ASP A 1 95 ? -7.698 11.693 8.759 1.00 95.31 95 ASP A N 1
ATOM 745 C CA . ASP A 1 95 ? -8.826 12.604 8.963 1.00 95.31 95 ASP A CA 1
ATOM 746 C C . ASP A 1 95 ? -10.143 11.997 8.462 1.00 95.31 95 ASP A C 1
ATOM 748 O O . ASP A 1 95 ? -11.154 12.070 9.159 1.00 95.31 95 ASP A O 1
ATOM 752 N N . ALA A 1 96 ? -10.119 11.320 7.309 1.00 95.62 96 ALA A N 1
ATOM 753 C CA . ALA A 1 96 ? -11.279 10.631 6.745 1.00 95.62 96 ALA A CA 1
ATOM 754 C C . ALA A 1 96 ? -11.770 9.466 7.625 1.00 95.62 96 ALA A C 1
ATOM 756 O O . ALA A 1 96 ? -12.973 9.246 7.752 1.00 95.62 96 ALA A O 1
ATOM 757 N N . ILE A 1 97 ? -10.847 8.727 8.249 1.00 96.25 97 ILE A N 1
ATOM 758 C CA . ILE A 1 97 ? -11.165 7.650 9.197 1.00 96.25 97 ILE A CA 1
ATOM 759 C C . ILE A 1 97 ? -11.651 8.214 10.542 1.00 96.25 97 ILE A C 1
ATOM 761 O O . ILE A 1 97 ? -12.533 7.637 11.180 1.00 96.25 97 ILE A O 1
ATOM 765 N N . GLY A 1 98 ? -11.063 9.326 10.984 1.00 93.56 98 GLY A N 1
ATOM 766 C CA . GLY A 1 98 ? -11.291 9.930 12.289 1.00 93.56 98 GLY A CA 1
ATOM 767 C C . GLY A 1 98 ? -10.309 9.432 13.355 1.00 93.56 98 GLY A C 1
ATOM 768 O O . GLY A 1 98 ? -10.137 8.233 13.596 1.00 93.56 98 GLY A O 1
ATOM 769 N N . ALA A 1 99 ? -9.695 10.378 14.070 1.00 86.06 99 ALA A N 1
ATOM 770 C CA . ALA A 1 99 ? -8.628 10.104 15.037 1.00 86.06 99 ALA A CA 1
ATOM 771 C C . ALA A 1 99 ? -9.030 9.146 16.177 1.00 86.06 99 ALA A C 1
ATOM 773 O O . ALA A 1 99 ? -8.189 8.402 16.675 1.00 86.06 99 ALA A O 1
ATOM 774 N N . SER A 1 100 ? -10.305 9.126 16.583 1.00 88.50 100 SER A N 1
ATOM 775 C CA . SER A 1 100 ? -10.796 8.271 17.676 1.00 88.50 100 SER A CA 1
ATOM 776 C C . SER A 1 100 ? -10.849 6.782 17.323 1.00 88.50 100 SER A C 1
ATOM 778 O O . SER A 1 100 ? -10.917 5.943 18.223 1.00 88.50 100 SER A O 1
ATOM 780 N N . VAL A 1 101 ? -10.821 6.439 16.031 1.00 93.94 101 VAL A N 1
ATOM 781 C CA . VAL A 1 101 ? -10.918 5.053 15.553 1.00 93.94 101 VAL A CA 1
ATOM 782 C C . VAL A 1 101 ? -9.745 4.621 14.678 1.00 93.94 101 VAL A C 1
ATOM 784 O O . VAL A 1 101 ? -9.665 3.437 14.361 1.00 93.94 101 VAL A O 1
ATOM 787 N N . ALA A 1 102 ? -8.811 5.521 14.347 1.00 92.75 102 ALA A N 1
ATOM 788 C CA . ALA A 1 102 ? -7.621 5.226 13.541 1.00 92.75 102 ALA A CA 1
ATOM 789 C C . ALA A 1 102 ? -6.818 4.016 14.059 1.00 92.75 102 ALA A C 1
ATOM 791 O O . ALA A 1 102 ? -6.337 3.214 13.264 1.00 92.75 102 ALA A O 1
ATOM 792 N N . SER A 1 103 ? -6.773 3.797 15.376 1.00 95.31 103 SER A N 1
ATOM 793 C CA . SER A 1 103 ? -6.074 2.659 15.997 1.00 95.31 103 SER A CA 1
ATOM 794 C C . SER A 1 103 ? -6.646 1.284 15.638 1.00 95.31 103 SER A C 1
ATOM 796 O O . SER A 1 103 ? -5.986 0.271 15.850 1.00 95.31 103 SER A O 1
ATOM 798 N N . LYS A 1 104 ? -7.860 1.229 15.080 1.00 96.19 104 LYS A N 1
ATOM 799 C CA . LYS A 1 104 ? -8.476 -0.001 14.559 1.00 96.19 104 LYS A CA 1
ATOM 800 C C . LYS A 1 104 ? -8.093 -0.289 13.109 1.00 96.19 104 LYS A C 1
ATOM 802 O O . LYS A 1 104 ? -8.456 -1.344 12.602 1.00 96.19 104 LYS A O 1
ATOM 807 N N . TRP A 1 105 ? -7.419 0.649 12.447 1.00 97.56 105 TRP A N 1
ATOM 808 C CA . TRP A 1 105 ? -7.065 0.554 11.040 1.00 97.56 105 TRP A CA 1
ATOM 809 C C . TRP A 1 105 ? -5.601 0.180 10.842 1.00 97.56 105 TRP A C 1
ATOM 811 O O . TRP A 1 105 ? -4.723 0.600 11.599 1.00 97.56 105 TRP A O 1
ATOM 821 N N . THR A 1 106 ? -5.352 -0.582 9.781 1.00 98.06 106 THR A N 1
ATOM 822 C CA . THR A 1 106 ? -4.013 -0.854 9.256 1.00 98.06 106 THR A CA 1
ATOM 823 C C . THR A 1 106 ? -3.776 0.000 8.020 1.00 98.06 106 THR A C 1
ATOM 825 O O . THR A 1 106 ? -4.566 -0.058 7.080 1.00 98.06 106 THR A O 1
ATOM 828 N N . ALA A 1 107 ? -2.684 0.759 7.992 1.00 98.12 107 ALA A N 1
ATOM 829 C CA . ALA A 1 107 ? -2.224 1.431 6.780 1.00 98.12 107 ALA A CA 1
ATOM 830 C C . ALA A 1 107 ? -1.195 0.553 6.059 1.00 98.12 107 ALA A C 1
ATOM 832 O O . ALA A 1 107 ? -0.255 0.058 6.682 1.00 98.12 107 ALA A O 1
ATOM 833 N N . ILE A 1 108 ? -1.356 0.366 4.751 1.00 98.44 108 ILE A N 1
ATOM 834 C CA . ILE A 1 108 ? -0.388 -0.326 3.896 1.00 98.44 108 ILE A CA 1
ATOM 835 C C . ILE A 1 108 ? 0.175 0.681 2.900 1.00 98.44 108 ILE A C 1
ATOM 837 O O . ILE A 1 108 ? -0.580 1.290 2.140 1.00 98.44 108 ILE A O 1
ATOM 841 N N . ILE A 1 109 ? 1.497 0.845 2.925 1.00 98.31 109 ILE A N 1
ATOM 842 C CA . ILE A 1 109 ? 2.242 1.809 2.112 1.00 98.31 109 ILE A CA 1
ATOM 843 C C . ILE A 1 109 ? 3.409 1.124 1.397 1.00 98.31 109 ILE A C 1
ATOM 845 O O . ILE A 1 109 ? 3.906 0.083 1.830 1.00 98.31 109 ILE A O 1
ATOM 849 N N . HIS A 1 110 ? 3.894 1.740 0.325 1.00 97.56 110 HIS A N 1
ATOM 850 C CA . HIS A 1 110 ? 5.182 1.401 -0.273 1.00 97.56 110 HIS A CA 1
ATOM 851 C C . HIS A 1 110 ? 6.073 2.643 -0.196 1.00 97.56 110 HIS A C 1
ATOM 853 O O . HIS A 1 110 ? 5.833 3.598 -0.924 1.00 97.56 110 HIS A O 1
ATOM 859 N N . ALA A 1 111 ? 7.028 2.676 0.734 1.00 96.31 111 ALA A N 1
ATOM 860 C CA . ALA A 1 111 ? 7.855 3.849 1.009 1.00 96.31 111 ALA A CA 1
ATOM 861 C C . ALA A 1 111 ? 9.133 3.483 1.783 1.00 96.31 111 ALA A C 1
ATOM 863 O O . ALA A 1 111 ? 9.133 2.515 2.552 1.00 96.31 111 ALA A O 1
ATOM 864 N N . PRO A 1 112 ? 10.216 4.268 1.645 1.00 94.81 112 PRO A N 1
ATOM 865 C CA . PRO A 1 112 ? 11.387 4.121 2.498 1.00 94.81 112 PRO A CA 1
ATOM 866 C C . PRO A 1 112 ? 11.042 4.408 3.968 1.00 94.81 112 PRO A C 1
ATOM 868 O O . PRO A 1 112 ? 10.369 5.386 4.294 1.00 94.81 112 PRO A O 1
ATOM 871 N N . VAL A 1 113 ? 11.553 3.563 4.868 1.00 95.25 113 VAL A N 1
ATOM 872 C CA . VAL A 1 113 ? 11.476 3.739 6.328 1.00 95.25 113 VAL A CA 1
ATOM 873 C C . VAL A 1 113 ? 12.883 3.739 6.923 1.00 95.25 113 VAL A C 1
ATOM 875 O O . VAL A 1 113 ? 13.667 2.810 6.708 1.00 95.25 113 VAL A O 1
ATOM 878 N N . ASN A 1 114 ? 13.213 4.783 7.673 1.00 94.00 114 ASN A N 1
ATOM 879 C CA . ASN A 1 114 ? 14.543 5.007 8.225 1.00 94.00 114 ASN A CA 1
ATOM 880 C C . ASN A 1 114 ? 14.972 3.885 9.174 1.00 94.00 114 ASN A C 1
ATOM 882 O O . ASN A 1 114 ? 14.168 3.217 9.836 1.00 94.00 114 ASN A O 1
ATOM 886 N N . GLY A 1 115 ? 16.281 3.652 9.210 1.00 89.00 115 GLY A N 1
ATOM 887 C CA . GLY A 1 115 ? 16.886 2.600 10.014 1.00 89.00 115 GLY A CA 1
ATOM 888 C C . GLY A 1 115 ? 16.637 1.169 9.528 1.00 89.00 115 GLY A C 1
ATOM 889 O O . GLY A 1 115 ? 17.098 0.254 10.206 1.00 89.00 115 GLY A O 1
ATOM 890 N N . VAL A 1 116 ? 15.952 0.910 8.405 1.00 88.62 116 VAL A N 1
ATOM 891 C CA . VAL A 1 116 ? 15.816 -0.464 7.866 1.00 88.62 116 VAL A CA 1
ATOM 892 C C . VAL A 1 116 ? 17.143 -1.005 7.336 1.00 88.62 116 VAL A C 1
ATOM 894 O O . VAL A 1 116 ? 17.522 -2.123 7.688 1.00 88.62 116 VAL A O 1
ATOM 897 N N . VAL A 1 117 ? 17.874 -0.208 6.556 1.00 86.06 117 VAL A N 1
ATOM 898 C CA . VAL A 1 117 ? 19.195 -0.568 6.025 1.00 86.06 117 VAL A CA 1
ATOM 899 C C . VAL A 1 117 ? 20.278 0.157 6.822 1.00 86.06 117 VAL A C 1
ATOM 901 O O . VAL A 1 117 ? 20.235 1.375 6.976 1.00 86.06 117 VAL A O 1
ATOM 904 N N . LEU A 1 118 ? 21.251 -0.586 7.351 1.00 83.81 118 LEU A N 1
ATOM 905 C CA . LEU A 1 118 ? 22.360 -0.007 8.113 1.00 83.81 118 LEU A CA 1
ATOM 906 C C . LEU A 1 118 ? 23.324 0.742 7.183 1.00 83.81 118 LEU A C 1
ATOM 908 O O . LEU A 1 118 ? 23.743 0.203 6.162 1.00 83.81 118 LEU A O 1
ATOM 912 N N . GLY A 1 119 ? 23.710 1.960 7.568 1.00 82.56 119 GLY A N 1
ATOM 913 C CA . GLY A 1 119 ? 24.719 2.753 6.858 1.00 82.56 119 GLY A CA 1
ATOM 914 C C . GLY A 1 119 ? 24.205 3.565 5.664 1.00 82.56 119 GLY A C 1
ATOM 915 O O . GLY A 1 119 ? 25.013 4.209 5.000 1.00 82.56 119 GLY A O 1
ATOM 916 N N . ILE A 1 120 ? 22.894 3.570 5.398 1.00 83.12 120 ILE A N 1
ATOM 917 C CA . ILE A 1 120 ? 22.276 4.463 4.407 1.00 83.12 120 ILE A CA 1
ATOM 918 C C . ILE A 1 120 ? 21.747 5.715 5.126 1.00 83.12 120 ILE A C 1
ATOM 920 O O . ILE A 1 120 ? 21.121 5.565 6.175 1.00 83.12 120 ILE A O 1
ATOM 924 N N . PRO A 1 121 ? 21.982 6.933 4.594 1.00 87.19 121 PRO A N 1
ATOM 925 C CA . PRO A 1 121 ? 21.392 8.153 5.136 1.00 87.19 121 PRO A CA 1
ATOM 926 C C . PRO A 1 121 ? 19.863 8.104 5.170 1.00 87.19 121 PRO A C 1
ATOM 928 O O . PRO A 1 121 ? 19.219 7.606 4.241 1.00 87.19 121 PRO A O 1
ATOM 931 N N . ASP A 1 122 ? 19.293 8.679 6.221 1.00 89.50 122 ASP A N 1
ATOM 932 C CA . ASP A 1 122 ? 17.849 8.770 6.398 1.00 89.50 122 ASP A CA 1
ATOM 933 C C . ASP A 1 122 ? 17.224 9.678 5.329 1.00 89.50 122 ASP A C 1
ATOM 935 O O . ASP A 1 122 ? 17.649 10.813 5.111 1.00 89.50 122 ASP A O 1
ATOM 939 N N . HIS A 1 123 ? 16.215 9.150 4.641 1.00 89.94 123 HIS A N 1
ATOM 940 C CA . HIS A 1 123 ? 15.477 9.843 3.575 1.00 89.94 123 HIS A CA 1
ATOM 941 C C . HIS A 1 123 ? 14.013 9.384 3.473 1.00 89.94 123 HIS A C 1
ATOM 943 O O . HIS A 1 123 ? 13.305 9.748 2.536 1.00 89.94 123 HIS A O 1
ATOM 949 N N . GLY A 1 124 ? 13.561 8.563 4.422 1.00 93.56 124 GLY A N 1
ATOM 950 C CA . GLY A 1 124 ? 12.212 8.026 4.496 1.00 93.56 124 GLY A CA 1
ATOM 951 C C . GLY A 1 124 ? 11.483 8.443 5.767 1.00 93.56 124 GLY A C 1
ATOM 952 O O . GLY A 1 124 ? 11.809 9.450 6.395 1.00 93.56 124 GLY A O 1
ATOM 953 N N . PHE A 1 125 ? 10.483 7.647 6.137 1.00 95.81 125 PHE A N 1
ATOM 954 C CA . PHE A 1 125 ? 9.721 7.832 7.366 1.00 95.81 125 PHE A CA 1
ATOM 955 C C . PHE A 1 125 ? 10.496 7.388 8.601 1.00 95.81 125 PHE A C 1
ATOM 957 O O . PHE A 1 125 ? 11.064 6.294 8.624 1.00 95.81 125 PHE A O 1
ATOM 964 N N . ASP A 1 126 ? 10.385 8.155 9.680 1.00 93.62 126 ASP A N 1
ATOM 965 C CA . ASP A 1 126 ? 10.744 7.659 11.005 1.00 93.62 126 ASP A CA 1
ATOM 966 C C . ASP A 1 126 ? 9.610 6.829 11.613 1.00 93.62 126 ASP A C 1
ATOM 968 O O . ASP A 1 126 ? 8.424 7.132 11.474 1.00 93.62 126 ASP A O 1
ATOM 972 N N . GLY A 1 127 ? 9.958 5.812 12.405 1.00 92.38 127 GLY A N 1
ATOM 973 C CA . GLY A 1 127 ? 8.953 5.011 13.115 1.00 92.38 127 GLY A CA 1
ATOM 974 C C . GLY A 1 127 ? 8.055 5.838 14.047 1.00 92.38 127 GLY A C 1
ATOM 975 O O . GLY A 1 127 ? 6.870 5.545 14.186 1.00 92.38 127 GLY A O 1
ATOM 976 N N . LYS A 1 128 ? 8.601 6.898 14.662 1.00 93.19 128 LYS A N 1
ATOM 977 C CA . LYS A 1 128 ? 7.830 7.829 15.506 1.00 93.19 128 LYS A CA 1
ATOM 978 C C . LYS A 1 128 ? 6.857 8.677 14.687 1.00 93.19 128 LYS A C 1
ATOM 980 O O . LYS A 1 128 ? 5.750 8.936 15.150 1.00 93.19 128 LYS A O 1
ATOM 985 N N . GLU A 1 129 ? 7.267 9.086 13.489 1.00 95.44 129 GLU A N 1
ATOM 986 C CA . GLU A 1 129 ? 6.418 9.825 12.557 1.00 95.44 129 GLU A CA 1
ATOM 987 C C . GLU A 1 129 ? 5.222 8.961 12.143 1.00 95.44 129 GLU A C 1
ATOM 989 O O . GLU A 1 129 ? 4.079 9.371 12.339 1.00 95.44 129 GLU A O 1
ATOM 994 N N . LEU A 1 130 ? 5.465 7.721 11.703 1.00 95.75 130 LEU A N 1
ATOM 995 C CA . LEU A 1 130 ? 4.395 6.782 11.343 1.00 95.75 130 LEU A CA 1
ATOM 996 C C . LEU A 1 130 ? 3.443 6.495 12.513 1.00 95.75 130 LEU A C 1
ATOM 998 O O . LEU A 1 130 ? 2.225 6.467 12.331 1.00 95.75 130 LEU A O 1
ATOM 1002 N N . ALA A 1 131 ? 3.975 6.347 13.729 1.00 94.12 131 ALA A N 1
ATOM 1003 C CA . ALA A 1 131 ? 3.160 6.149 14.925 1.00 94.12 131 ALA A CA 1
ATOM 1004 C C . ALA A 1 131 ? 2.244 7.351 15.235 1.00 94.12 131 ALA A C 1
ATOM 1006 O O . ALA A 1 131 ? 1.148 7.167 15.766 1.00 94.12 131 ALA A O 1
ATOM 1007 N N . SER A 1 132 ? 2.646 8.578 14.878 1.00 94.31 132 SER A N 1
ATOM 1008 C CA . SER A 1 132 ? 1.869 9.801 15.149 1.00 94.31 132 SER A CA 1
ATOM 1009 C C . SER A 1 132 ? 0.554 9.895 14.358 1.00 94.31 132 SER A C 1
ATOM 1011 O O . SER A 1 132 ? -0.369 10.623 14.749 1.00 94.31 132 SER A O 1
ATOM 1013 N N . TYR A 1 133 ? 0.421 9.123 13.274 1.00 94.69 133 TYR A N 1
ATOM 1014 C CA . TYR A 1 133 ? -0.838 9.020 12.538 1.00 94.69 133 TYR A CA 1
ATOM 1015 C C . TYR A 1 133 ? -1.905 8.223 13.301 1.00 94.69 133 TYR A C 1
ATOM 1017 O O . TYR A 1 133 ? -3.094 8.423 13.062 1.00 94.69 133 TYR A O 1
ATOM 1025 N N . GLY A 1 134 ? -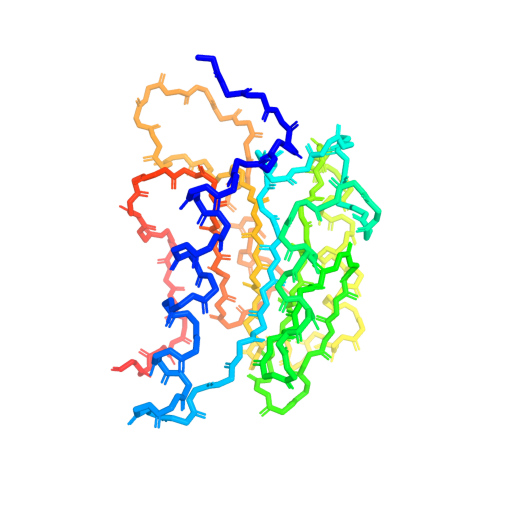1.507 7.388 14.267 1.00 94.56 134 GLY A N 1
ATOM 1026 C CA . GLY A 1 134 ? -2.425 6.695 15.171 1.00 94.56 134 GLY A CA 1
ATOM 1027 C C . GLY A 1 134 ? -3.047 5.411 14.617 1.00 94.56 134 GLY A C 1
ATOM 1028 O O . GLY A 1 134 ? -3.934 4.864 15.268 1.00 94.56 134 GLY A O 1
ATOM 1029 N N . PHE A 1 135 ? -2.595 4.918 13.458 1.00 96.12 135 PHE A N 1
ATOM 1030 C CA . PHE A 1 135 ? -2.969 3.591 12.957 1.00 96.12 135 PHE A CA 1
ATOM 1031 C C . PHE A 1 135 ? -2.543 2.494 13.937 1.00 96.12 135 PHE A C 1
ATOM 1033 O O . PHE A 1 135 ? -1.498 2.599 14.580 1.00 96.12 135 PHE A O 1
ATOM 1040 N N . GLY A 1 136 ? -3.328 1.419 14.029 1.00 94.62 136 GLY A N 1
ATOM 1041 C CA . GLY A 1 136 ? -2.971 0.265 14.860 1.00 94.62 136 GLY A CA 1
ATOM 1042 C C . GLY A 1 136 ? -1.721 -0.442 14.340 1.00 94.62 136 GLY A C 1
ATOM 1043 O O . GLY A 1 136 ? -0.894 -0.915 15.118 1.00 94.62 136 GLY A O 1
ATOM 1044 N N . LEU A 1 137 ? -1.564 -0.463 13.016 1.00 95.75 137 LEU A N 1
ATOM 1045 C CA . LEU A 1 137 ? -0.415 -1.022 12.324 1.00 95.75 137 LEU A CA 1
ATOM 1046 C C . LEU A 1 137 ? -0.125 -0.231 11.048 1.00 95.75 137 LEU A C 1
ATOM 1048 O O . LEU A 1 137 ? -1.041 0.174 10.334 1.00 95.75 137 LEU A O 1
ATOM 1052 N N . VAL A 1 138 ? 1.160 -0.076 10.737 1.00 96.94 138 VAL A N 1
ATOM 1053 C CA . VAL A 1 138 ? 1.619 0.373 9.423 1.00 96.94 138 VAL A CA 1
ATOM 1054 C C . VAL A 1 138 ? 2.482 -0.728 8.818 1.00 96.94 138 VAL A C 1
ATOM 1056 O O . VAL A 1 138 ? 3.477 -1.137 9.418 1.00 96.94 138 VAL A O 1
ATOM 1059 N N . LEU A 1 139 ? 2.091 -1.220 7.645 1.00 96.94 139 LEU A N 1
ATOM 1060 C CA . LEU A 1 139 ? 2.851 -2.179 6.850 1.00 96.94 139 LEU A CA 1
ATOM 1061 C C . LEU A 1 139 ? 3.504 -1.435 5.685 1.00 96.94 139 LEU A C 1
ATOM 1063 O O . LEU A 1 139 ? 2.805 -0.893 4.833 1.00 96.94 139 LEU A O 1
ATOM 1067 N N . ALA A 1 140 ? 4.835 -1.408 5.654 1.00 96.50 140 ALA A N 1
ATOM 1068 C CA . ALA A 1 140 ? 5.599 -0.720 4.620 1.00 96.50 140 ALA A CA 1
ATOM 1069 C C . ALA A 1 140 ? 6.386 -1.718 3.759 1.00 96.50 140 ALA A C 1
ATOM 1071 O O . ALA A 1 140 ? 7.186 -2.497 4.279 1.00 96.50 140 ALA A O 1
ATOM 1072 N N . GLY A 1 141 ? 6.165 -1.676 2.445 1.00 94.81 141 GLY A N 1
ATOM 1073 C CA . GLY A 1 141 ? 7.070 -2.247 1.442 1.00 94.81 141 GLY A CA 1
ATOM 1074 C C . GLY A 1 141 ? 8.048 -1.191 0.916 1.00 94.81 141 GLY A C 1
ATOM 1075 O O . GLY A 1 141 ? 7.803 -0.010 1.126 1.00 94.81 141 GLY A O 1
ATOM 1076 N N . HIS A 1 142 ? 9.135 -1.628 0.268 1.00 94.81 142 HIS A N 1
ATOM 1077 C CA . HIS A 1 142 ? 10.132 -0.870 -0.529 1.00 94.81 142 HIS A CA 1
ATOM 1078 C C . HIS A 1 142 ? 11.523 -1.450 -0.273 1.00 94.81 142 HIS A C 1
ATOM 1080 O O . HIS A 1 142 ? 12.221 -1.873 -1.190 1.00 94.81 142 HIS A O 1
ATOM 1086 N N . TYR A 1 143 ? 11.896 -1.563 1.000 1.00 92.38 143 TYR A N 1
ATOM 1087 C CA . TYR A 1 143 ? 13.125 -2.237 1.392 1.00 92.38 143 TYR A CA 1
ATOM 1088 C C . TYR A 1 143 ? 12.936 -3.749 1.479 1.00 92.38 143 TYR A C 1
ATOM 1090 O O . TYR A 1 143 ? 11.912 -4.244 1.942 1.00 92.38 143 TYR A O 1
ATOM 1098 N N . HIS A 1 144 ? 13.955 -4.490 1.046 1.00 90.94 144 HIS A N 1
ATOM 1099 C CA . HIS A 1 144 ? 13.902 -5.952 0.947 1.00 90.94 144 HIS A CA 1
ATOM 1100 C C . HIS A 1 144 ? 14.319 -6.660 2.248 1.00 90.94 144 HIS A C 1
ATOM 1102 O O . HIS A 1 144 ? 14.237 -7.883 2.350 1.00 90.94 144 HIS A O 1
ATOM 1108 N N . ASN A 1 145 ? 14.766 -5.904 3.256 1.00 89.25 145 ASN A N 1
ATOM 1109 C CA . ASN A 1 145 ? 15.066 -6.420 4.585 1.00 89.25 145 ASN A CA 1
ATOM 1110 C C . ASN A 1 145 ? 13.821 -6.343 5.465 1.00 89.25 145 ASN A C 1
ATOM 1112 O O . ASN A 1 145 ? 13.287 -5.262 5.711 1.00 89.25 145 ASN A O 1
ATOM 1116 N N . HIS A 1 146 ? 13.404 -7.483 6.012 1.00 91.06 146 HIS A N 1
ATOM 1117 C CA . HIS A 1 146 ? 12.394 -7.486 7.060 1.00 91.06 146 HIS A CA 1
ATOM 1118 C C . HIS A 1 146 ? 12.934 -6.786 8.313 1.00 91.06 146 HIS A C 1
ATOM 1120 O O . HIS A 1 146 ? 13.984 -7.159 8.847 1.00 91.06 146 HIS A O 1
ATOM 1126 N N . LYS A 1 147 ? 12.184 -5.804 8.817 1.00 91.56 147 LYS A N 1
ATOM 1127 C CA . LYS A 1 147 ? 12.470 -5.148 10.091 1.00 91.56 147 LYS A CA 1
ATOM 1128 C C . LYS A 1 147 ? 11.184 -4.701 10.773 1.00 91.56 147 LYS A C 1
ATOM 1130 O O . LYS A 1 147 ? 10.327 -4.082 10.155 1.00 91.56 147 LYS A O 1
ATOM 1135 N N . LYS A 1 148 ? 11.096 -4.950 12.080 1.00 92.38 148 LYS A N 1
ATOM 1136 C CA . LYS A 1 148 ? 10.075 -4.363 12.952 1.00 92.38 148 LYS A CA 1
ATOM 1137 C C . LYS A 1 148 ? 10.600 -3.058 13.544 1.00 92.38 148 LYS A C 1
ATOM 1139 O O . LYS A 1 148 ? 11.690 -3.038 14.116 1.00 92.38 148 LYS A O 1
ATOM 1144 N N . ILE A 1 149 ? 9.819 -1.988 13.428 1.00 88.94 149 ILE A N 1
ATOM 1145 C CA . ILE A 1 149 ? 10.137 -0.666 13.975 1.00 88.94 149 ILE A CA 1
ATOM 1146 C C . ILE A 1 149 ? 8.996 -0.245 14.902 1.00 88.94 149 ILE A C 1
ATOM 1148 O O . ILE A 1 149 ? 7.828 -0.334 14.536 1.00 88.94 149 ILE A O 1
ATOM 1152 N N . GLY A 1 150 ? 9.341 0.199 16.112 1.00 82.50 150 GLY A N 1
ATOM 1153 C CA . GLY A 1 150 ? 8.365 0.576 17.135 1.00 82.50 150 GLY A CA 1
ATOM 1154 C C . GLY A 1 150 ? 7.643 -0.611 17.786 1.00 82.50 150 GLY A C 1
ATOM 1155 O O . GLY A 1 150 ? 7.954 -1.787 17.564 1.00 82.50 150 GLY A O 1
ATOM 1156 N N . THR A 1 151 ? 6.680 -0.286 18.643 1.00 67.94 151 THR A N 1
ATOM 1157 C CA . THR A 1 151 ? 5.813 -1.241 19.338 1.00 67.94 151 THR A CA 1
ATOM 1158 C 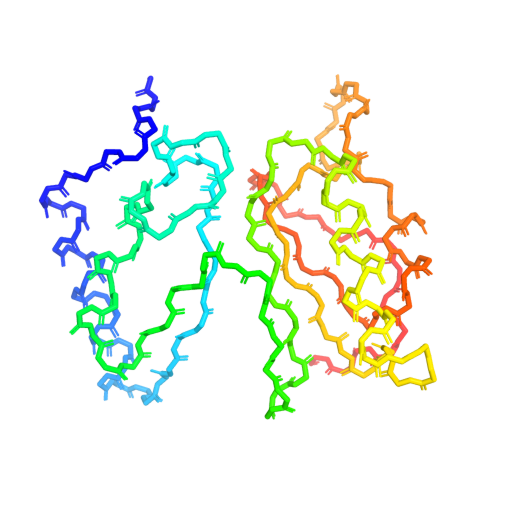C . THR A 1 151 ? 4.405 -1.166 18.762 1.00 67.94 151 THR A C 1
ATOM 1160 O O . THR A 1 151 ? 3.824 -0.093 18.656 1.00 67.94 151 THR A O 1
ATOM 1163 N N . VAL A 1 152 ? 3.840 -2.321 18.403 1.00 58.19 152 VAL A N 1
ATOM 1164 C CA . VAL A 1 152 ? 2.421 -2.420 18.050 1.00 58.19 152 VAL A CA 1
ATOM 1165 C C . VAL A 1 152 ? 1.647 -2.465 19.360 1.00 58.19 152 VAL A C 1
ATOM 1167 O O . VAL A 1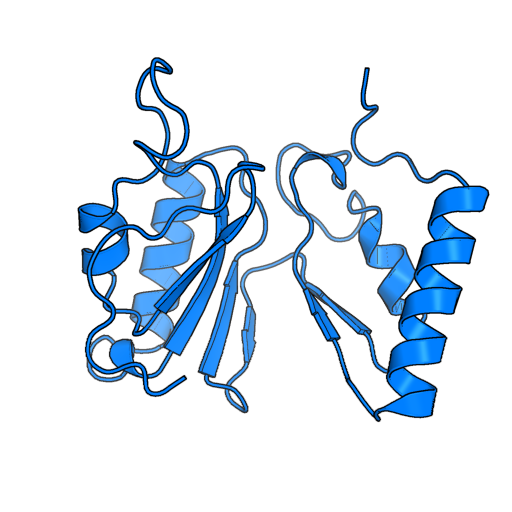 152 ? 1.842 -3.389 20.155 1.00 58.19 152 VAL A O 1
ATOM 1170 N N . ALA A 1 153 ? 0.823 -1.455 19.627 1.00 47.84 153 ALA A N 1
ATOM 1171 C CA . ALA A 1 153 ? -0.056 -1.470 20.785 1.00 47.84 153 ALA A CA 1
ATOM 1172 C C . ALA A 1 153 ? -1.100 -2.582 20.576 1.00 47.84 153 ALA A C 1
ATOM 1174 O O . ALA A 1 153 ? -2.020 -2.432 19.783 1.00 47.84 153 ALA A O 1
ATOM 1175 N N . ASN A 1 154 ? -0.936 -3.713 21.268 1.00 42.12 154 ASN A N 1
ATOM 1176 C CA . ASN A 1 154 ? -1.883 -4.836 21.294 1.00 42.12 154 ASN A CA 1
ATOM 1177 C C . ASN A 1 154 ? -2.158 -5.556 19.957 1.00 42.12 154 ASN A C 1
ATOM 1179 O O . ASN A 1 154 ? -3.316 -5.773 19.606 1.00 42.12 154 ASN A O 1
ATOM 1183 N N . SER A 1 155 ? -1.138 -6.046 19.246 1.00 42.19 155 SER A N 1
ATOM 1184 C CA . SER A 1 155 ? -1.386 -7.068 18.215 1.00 42.19 155 SER A CA 1
ATOM 1185 C C . SER A 1 155 ? -1.310 -8.474 18.812 1.00 42.19 155 SER A C 1
ATOM 1187 O O . SER A 1 155 ? -0.215 -8.990 19.048 1.00 42.19 155 SER A O 1
ATOM 1189 N N . ARG A 1 156 ? -2.471 -9.100 19.033 1.00 35.09 156 ARG A N 1
ATOM 1190 C CA . ARG A 1 156 ? -2.571 -10.562 18.957 1.00 35.09 156 ARG A CA 1
ATOM 1191 C C . ARG A 1 156 ? -2.488 -10.918 17.472 1.00 35.09 156 ARG A C 1
ATOM 1193 O O . ARG A 1 156 ? -3.460 -10.702 16.756 1.00 35.09 156 ARG A O 1
ATOM 1200 N N . TRP A 1 157 ? -1.312 -11.350 17.031 1.00 40.03 157 TRP A N 1
ATOM 1201 C CA . TRP A 1 157 ? -1.181 -12.190 15.843 1.00 40.03 157 TRP A CA 1
ATOM 1202 C C . TRP A 1 157 ? -1.296 -13.639 16.294 1.00 40.03 157 TRP A C 1
ATOM 1204 O O . TRP A 1 157 ? -0.709 -13.941 17.362 1.00 40.03 157 TRP A O 1
#

pLDDT: mean 91.69, std 11.96, range [35.09, 98.5]

Radius of gyration: 16.31 Å; chains: 1; bounding box: 39×39×42 Å

Secondary structure (DSSP, 8-state):
---TT---HHHHHHHHHHHHHHHHHH---EEEE--GGGBSSSS--STTBGGGGGGGSTTEEEE-S-EEETTTTEEEE---S-HHHHHHHHHHHHHHH-TTTGGGPEEEEE--BTTSSTTSPP-SB-HHHHHHT--SEEEEESSSS----S--TT---